Protein AF-A0A066RL68-F1 (afdb_monomer)

Mean predicted aligned error: 6.9 Å

Nearest PDB structures (foldseek):
  4j7k-assembly1_B  TM=8.783E-01  e=1.419E-01  Bacillus anthracis str. Sterne
  4lws-assembly3_A  TM=8.252E-01  e=1.241E-01  Thermomonospora curvata DSM 43183
  4j11-assembly1_B  TM=8.770E-01  e=1.737E-01  Bacillus anthracis str. Sterne
  3fav-assembly2_C  TM=6.096E-01  e=4.763E-01  Mycobacterium tuberculosis H37Rv
  5ul1-assembly1_B  TM=4.213E-01  e=4.690E+00  Homo sapiens

Secondary structure (DSSP, 8-state):
--HHHHHHHHHHHHHHHHHHHHHHHHHHHHHHHHHHHHHH--SHHHHHHHHHHHHHHHHHHHHHHHHHHHHHHHHHHHHHHHHHHHHT--

Structure (mmCIF, N/CA/C/O backbone):
data_AF-A0A066RL68-F1
#
_entry.id   AF-A0A066RL68-F1
#
loop_
_atom_site.group_PDB
_atom_site.id
_atom_site.type_symbol
_atom_site.label_atom_id
_atom_site.label_alt_id
_atom_site.label_comp_id
_atom_site.label_asym_id
_atom_site.label_entity_id
_atom_site.label_seq_id
_atom_site.pdbx_PDB_ins_code
_atom_site.Cartn_x
_atom_site.Cartn_y
_atom_site.Cartn_z
_atom_site.occupancy
_atom_site.B_iso_or_equiv
_atom_site.auth_seq_id
_atom_site.auth_comp_id
_atom_site.auth_asym_id
_atom_site.auth_atom_id
_atom_site.pdbx_PDB_model_num
ATOM 1 N N . MET A 1 1 ? 18.768 2.769 -24.762 1.00 66.88 1 MET A N 1
ATOM 2 C CA . MET A 1 1 ? 18.813 2.968 -23.297 1.00 66.88 1 MET A CA 1
ATOM 3 C C . MET A 1 1 ? 20.148 2.414 -22.817 1.00 66.88 1 MET A C 1
ATOM 5 O O . MET A 1 1 ? 20.534 1.373 -23.329 1.00 66.88 1 MET A O 1
ATOM 9 N N . ASN A 1 2 ? 20.908 3.117 -21.974 1.00 77.00 2 ASN A N 1
ATOM 10 C CA . ASN A 1 2 ? 22.229 2.634 -21.532 1.00 77.00 2 ASN A CA 1
ATOM 11 C C . ASN A 1 2 ? 22.124 1.788 -20.244 1.00 77.00 2 ASN A C 1
ATOM 13 O O . ASN A 1 2 ? 21.114 1.841 -19.544 1.00 77.00 2 ASN A O 1
ATOM 17 N N . ASN A 1 3 ? 23.173 1.029 -19.908 1.00 76.44 3 ASN A N 1
ATOM 18 C CA . ASN A 1 3 ? 23.179 0.139 -18.733 1.00 76.44 3 ASN A CA 1
ATOM 19 C C . ASN A 1 3 ? 22.870 0.863 -17.410 1.00 76.44 3 ASN A C 1
ATOM 21 O O . ASN A 1 3 ? 22.259 0.287 -16.514 1.00 76.44 3 ASN A O 1
ATOM 25 N N . HIS A 1 4 ? 23.238 2.141 -17.285 1.00 78.12 4 HIS A N 1
ATOM 26 C CA . HIS A 1 4 ? 22.924 2.934 -16.095 1.00 78.12 4 HIS A CA 1
ATOM 27 C C . HIS A 1 4 ? 21.419 3.192 -15.935 1.00 78.12 4 HIS A C 1
ATOM 29 O O . HIS A 1 4 ? 20.919 3.178 -14.813 1.00 78.12 4 HIS A O 1
ATOM 35 N N . GLN A 1 5 ? 20.692 3.391 -17.038 1.00 79.62 5 GLN A N 1
ATOM 36 C CA . GLN A 1 5 ? 19.237 3.569 -17.025 1.00 79.62 5 GLN A CA 1
ATOM 37 C C . GLN A 1 5 ? 18.506 2.272 -16.646 1.00 79.62 5 G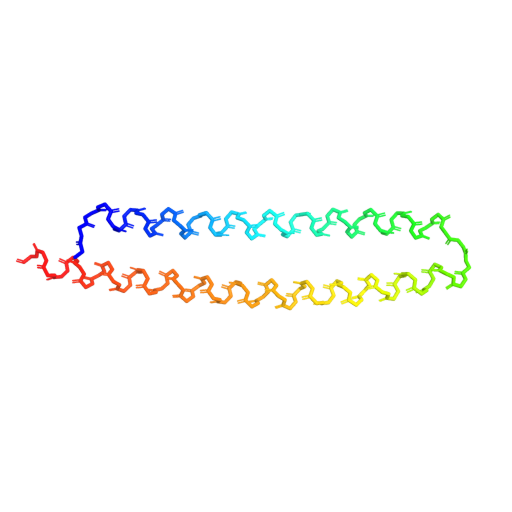LN A C 1
ATOM 39 O O . GLN A 1 5 ? 17.561 2.327 -15.864 1.00 79.62 5 GLN A O 1
ATOM 44 N N . PHE A 1 6 ? 18.970 1.110 -17.122 1.00 82.44 6 PHE A N 1
ATOM 45 C CA . PHE A 1 6 ? 18.409 -0.187 -16.718 1.00 82.44 6 PHE A CA 1
ATOM 46 C C . PHE A 1 6 ? 18.611 -0.472 -15.228 1.00 82.44 6 PHE A C 1
ATOM 48 O O . PHE A 1 6 ? 17.649 -0.774 -14.525 1.00 82.44 6 PHE A O 1
ATOM 55 N N . ASN A 1 7 ? 19.827 -0.272 -14.717 1.00 82.56 7 ASN A N 1
ATOM 56 C CA . ASN A 1 7 ? 20.114 -0.470 -13.294 1.00 82.56 7 ASN A CA 1
ATOM 57 C C . ASN A 1 7 ? 19.297 0.473 -12.392 1.00 82.56 7 ASN A C 1
ATOM 59 O O . ASN A 1 7 ? 18.909 0.096 -11.284 1.00 82.56 7 ASN A O 1
ATOM 63 N N . ALA A 1 8 ? 19.022 1.701 -12.847 1.00 84.25 8 ALA A N 1
ATOM 64 C CA . ALA A 1 8 ? 18.175 2.639 -12.114 1.00 84.25 8 ALA A CA 1
ATOM 65 C C . ALA A 1 8 ? 16.719 2.148 -12.017 1.00 84.25 8 ALA A C 1
ATOM 67 O O . ALA A 1 8 ? 16.118 2.254 -10.948 1.00 84.25 8 ALA A O 1
ATOM 68 N N . LEU A 1 9 ? 16.175 1.574 -13.096 1.00 84.81 9 LEU A N 1
ATOM 69 C CA . LEU A 1 9 ? 14.829 0.994 -13.116 1.00 84.81 9 LEU A CA 1
ATOM 70 C C . LEU A 1 9 ? 14.722 -0.238 -12.206 1.00 84.81 9 LEU A C 1
ATOM 72 O O . LEU A 1 9 ? 13.805 -0.303 -11.392 1.00 84.81 9 LEU A O 1
ATOM 76 N N . GLU A 1 10 ? 15.692 -1.156 -12.258 1.00 84.06 10 GLU A N 1
ATOM 77 C CA . GLU A 1 10 ? 15.735 -2.325 -11.360 1.00 84.06 10 GLU A CA 1
ATOM 78 C C . GLU A 1 10 ? 15.834 -1.903 -9.880 1.00 84.06 10 GLU A C 1
ATOM 80 O O . GLU A 1 10 ? 15.166 -2.457 -9.007 1.00 84.06 10 GLU A O 1
ATOM 85 N N . THR A 1 11 ? 16.619 -0.863 -9.581 1.00 87.31 11 THR A N 1
ATOM 86 C CA . THR A 1 11 ? 16.729 -0.324 -8.216 1.00 87.31 11 THR A CA 1
ATOM 87 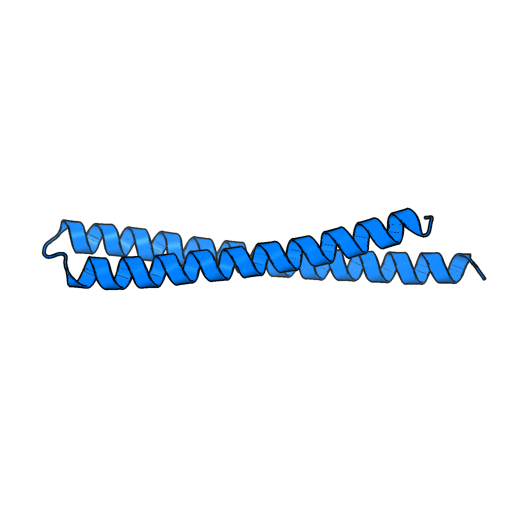C C . THR A 1 11 ? 15.410 0.284 -7.730 1.00 87.31 11 THR A C 1
ATOM 89 O O . THR A 1 11 ? 15.052 0.127 -6.559 1.00 87.31 11 THR A O 1
ATOM 92 N N . LEU A 1 12 ? 14.688 0.991 -8.605 1.00 85.06 12 LEU A N 1
ATOM 93 C CA . LEU A 1 12 ? 13.379 1.562 -8.284 1.00 85.06 12 LEU A CA 1
ATOM 94 C C . LEU A 1 12 ? 12.340 0.467 -8.026 1.00 85.06 12 LEU A C 1
ATOM 96 O O . LEU A 1 12 ? 11.628 0.555 -7.026 1.00 85.06 12 LEU A O 1
ATOM 100 N N . ASP A 1 13 ? 12.312 -0.575 -8.857 1.00 85.88 13 ASP A N 1
ATOM 101 C CA . ASP A 1 13 ? 11.425 -1.732 -8.700 1.00 85.88 13 ASP A CA 1
ATOM 102 C C . ASP A 1 13 ? 11.651 -2.438 -7.351 1.00 85.88 13 ASP A C 1
ATOM 104 O O . ASP A 1 13 ? 10.723 -2.620 -6.558 1.00 85.88 13 ASP A O 1
ATOM 108 N N . LEU A 1 14 ? 12.912 -2.722 -7.010 1.00 88.69 14 LEU A N 1
ATOM 109 C CA . LEU A 1 14 ? 13.279 -3.310 -5.717 1.00 88.69 14 LEU A CA 1
ATOM 110 C C . LEU A 1 14 ? 12.896 -2.417 -4.529 1.00 88.69 14 LEU A C 1
ATOM 112 O O . LEU A 1 14 ? 12.453 -2.909 -3.485 1.00 88.69 14 LEU A O 1
ATOM 116 N N . ARG A 1 15 ? 13.079 -1.097 -4.658 1.00 89.06 15 ARG A N 1
ATOM 117 C CA . ARG A 1 15 ? 12.711 -0.142 -3.607 1.00 89.06 15 ARG A CA 1
ATOM 118 C C . ARG A 1 15 ? 11.196 -0.093 -3.415 1.00 89.06 15 ARG A C 1
ATOM 120 O O . ARG A 1 15 ? 10.763 -0.054 -2.267 1.00 89.06 15 ARG A O 1
ATOM 127 N N . ALA A 1 16 ? 10.411 -0.134 -4.490 1.00 84.69 16 ALA A N 1
ATOM 128 C CA . ALA A 1 16 ? 8.953 -0.174 -4.416 1.00 84.69 16 ALA A CA 1
ATOM 129 C C . ALA A 1 16 ? 8.465 -1.430 -3.670 1.00 84.69 16 ALA A C 1
ATOM 131 O O . ALA A 1 16 ? 7.701 -1.308 -2.713 1.00 84.69 16 ALA A O 1
ATOM 132 N N . HIS A 1 17 ? 9.002 -2.610 -4.006 1.00 88.06 17 HIS A N 1
ATOM 133 C CA . HIS A 1 17 ? 8.710 -3.877 -3.313 1.00 88.06 17 HIS A CA 1
ATOM 134 C C . HIS A 1 17 ? 9.032 -3.831 -1.823 1.00 88.06 17 HIS A C 1
ATOM 136 O O . HIS A 1 17 ? 8.258 -4.318 -0.999 1.00 88.06 17 HIS A O 1
ATOM 142 N N . ARG A 1 18 ? 10.152 -3.208 -1.451 1.00 91.00 18 ARG A N 1
ATOM 143 C CA . ARG A 1 18 ? 10.500 -3.031 -0.040 1.00 91.00 18 ARG A CA 1
ATOM 144 C C . ARG A 1 18 ? 9.536 -2.087 0.677 1.00 91.00 18 ARG A C 1
ATOM 146 O O . ARG A 1 18 ? 9.117 -2.390 1.787 1.00 91.00 18 ARG A O 1
ATOM 153 N N . SER A 1 19 ? 9.197 -0.956 0.062 1.00 87.94 19 SER A N 1
ATOM 154 C CA . SER A 1 19 ? 8.274 0.017 0.654 1.00 87.94 19 SER A CA 1
ATOM 155 C C . SER A 1 19 ? 6.886 -0.576 0.887 1.00 87.94 19 SER A C 1
ATOM 157 O O . SER A 1 19 ? 6.304 -0.329 1.938 1.00 87.94 19 SER A O 1
ATOM 159 N N . LEU A 1 20 ? 6.388 -1.390 -0.048 1.00 87.25 20 LEU A N 1
ATOM 160 C CA . LEU A 1 20 ? 5.104 -2.073 0.090 1.00 87.25 20 LEU A CA 1
ATOM 161 C C . LEU A 1 20 ? 5.100 -3.042 1.283 1.00 87.25 20 LEU A C 1
ATOM 163 O O . LEU A 1 20 ? 4.229 -2.947 2.141 1.00 87.25 20 LEU A O 1
ATOM 167 N N . LYS A 1 21 ? 6.132 -3.886 1.411 1.00 89.25 21 LYS A N 1
ATOM 168 C CA . LYS A 1 21 ? 6.275 -4.790 2.566 1.00 89.25 21 LYS A CA 1
ATOM 169 C C . LYS A 1 21 ? 6.369 -4.051 3.901 1.00 89.25 21 LYS A C 1
ATOM 171 O O . LYS A 1 21 ? 5.837 -4.506 4.907 1.00 89.25 21 LYS A O 1
ATOM 176 N N . ASN A 1 22 ? 7.045 -2.904 3.924 1.00 89.00 22 ASN A N 1
ATOM 177 C CA . ASN A 1 22 ? 7.108 -2.078 5.129 1.00 89.00 22 ASN A CA 1
ATOM 178 C C . ASN A 1 22 ? 5.726 -1.510 5.496 1.00 89.00 22 ASN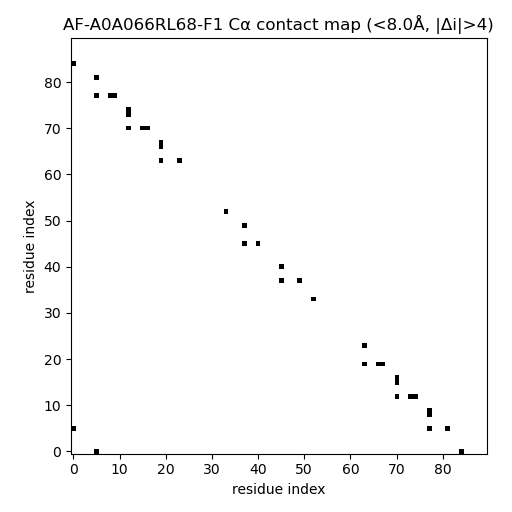 A C 1
ATOM 180 O O . ASN A 1 22 ? 5.409 -1.405 6.678 1.00 89.00 22 ASN A O 1
ATOM 184 N N . LEU A 1 23 ? 4.913 -1.144 4.499 1.00 87.50 23 LEU A N 1
ATOM 185 C CA . LEU A 1 23 ? 3.548 -0.660 4.712 1.00 87.50 23 LEU A CA 1
ATOM 186 C C . LEU A 1 23 ? 2.639 -1.773 5.251 1.00 87.50 23 LEU A C 1
ATOM 188 O O . LEU A 1 23 ? 1.925 -1.541 6.223 1.00 87.50 23 LEU A O 1
ATOM 192 N N . GLU A 1 24 ? 2.720 -2.975 4.673 1.00 88.06 24 GLU A N 1
ATOM 193 C CA . GLU A 1 24 ? 2.042 -4.184 5.166 1.00 88.06 24 GLU A CA 1
ATOM 194 C C . GLU A 1 24 ? 2.342 -4.436 6.644 1.00 88.06 24 GLU A C 1
ATOM 196 O O . GLU A 1 24 ? 1.432 -4.629 7.453 1.00 88.06 24 GLU A O 1
ATOM 201 N N . GLN A 1 25 ? 3.625 -4.391 7.008 1.00 89.94 25 GLN A N 1
ATOM 202 C CA . GLN A 1 25 ? 4.056 -4.613 8.381 1.00 89.94 25 GLN A CA 1
ATOM 203 C C . GLN A 1 25 ? 3.529 -3.526 9.328 1.00 89.94 25 GLN A C 1
ATOM 205 O O . GLN A 1 25 ? 2.956 -3.852 10.365 1.00 89.94 25 GLN A O 1
ATOM 210 N N . ALA A 1 26 ? 3.678 -2.246 8.971 1.00 87.75 26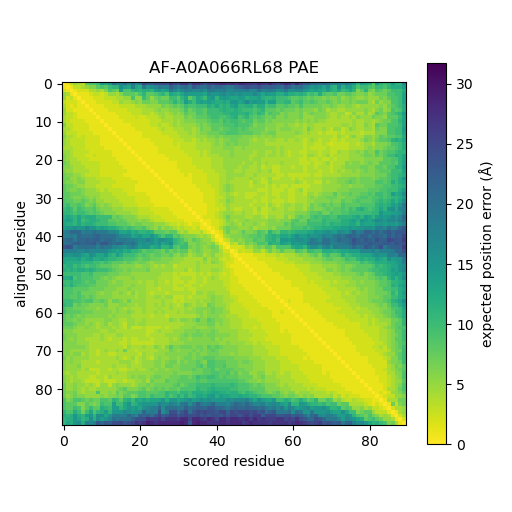 ALA A N 1
ATOM 211 C CA . ALA A 1 26 ? 3.204 -1.138 9.801 1.00 87.75 26 ALA A CA 1
ATOM 212 C C . ALA A 1 26 ? 1.683 -1.196 10.025 1.00 87.75 26 ALA A C 1
ATOM 214 O O . ALA A 1 26 ? 1.193 -0.929 11.122 1.00 87.75 26 ALA A O 1
ATOM 215 N N . TYR A 1 27 ? 0.933 -1.581 8.993 1.00 88.12 27 TYR A N 1
ATOM 216 C CA . TYR A 1 27 ? -0.508 -1.762 9.085 1.00 88.12 27 TYR A CA 1
ATOM 217 C C . TYR A 1 27 ? -0.890 -2.954 9.983 1.00 88.12 27 TYR A C 1
ATOM 219 O O . TYR A 1 27 ? -1.790 -2.837 10.817 1.00 88.12 27 TYR A O 1
ATOM 227 N N . HIS A 1 28 ? -0.171 -4.075 9.884 1.00 88.00 28 HIS A N 1
ATOM 228 C CA . HIS A 1 28 ? -0.369 -5.224 10.767 1.00 88.00 28 HIS A CA 1
ATOM 229 C C . HIS A 1 28 ? -0.095 -4.886 12.243 1.00 88.00 28 HIS A C 1
ATOM 231 O O . HIS A 1 28 ? -0.891 -5.231 13.117 1.00 88.00 28 HIS A O 1
ATOM 237 N N . GLU A 1 29 ? 0.994 -4.166 12.524 1.00 90.62 29 GLU A N 1
ATOM 238 C CA . GLU A 1 29 ? 1.336 -3.700 13.874 1.00 90.62 29 GLU A CA 1
ATOM 239 C C . GLU A 1 29 ? 0.255 -2.769 14.441 1.00 90.62 29 GLU A C 1
ATOM 241 O O . GLU A 1 29 ? -0.157 -2.922 15.594 1.00 90.62 29 GLU A O 1
ATOM 246 N N . LEU A 1 30 ? -0.268 -1.857 13.615 1.00 88.75 30 LEU A N 1
ATOM 247 C CA . LEU A 1 30 ? -1.377 -0.981 13.987 1.00 88.75 30 LEU A CA 1
ATOM 248 C C . LEU A 1 30 ? -2.649 -1.778 14.318 1.00 88.75 30 LEU A C 1
ATOM 250 O O . LEU A 1 30 ? -3.319 -1.473 15.303 1.00 88.75 30 LEU A O 1
ATOM 254 N N . HIS A 1 31 ? -2.968 -2.814 13.538 1.00 87.75 31 HIS A N 1
ATOM 255 C CA . HIS A 1 31 ? -4.111 -3.690 13.804 1.00 87.75 31 HIS A CA 1
ATOM 256 C C . HIS A 1 31 ? -3.972 -4.433 15.136 1.00 87.75 31 HIS A C 1
ATOM 258 O O . HIS A 1 31 ? -4.935 -4.514 15.899 1.00 87.75 31 HIS A O 1
ATOM 264 N N . ILE A 1 32 ? -2.788 -4.967 15.446 1.00 88.50 32 ILE A N 1
ATOM 265 C CA . ILE A 1 32 ? -2.536 -5.626 16.737 1.00 88.50 32 ILE A CA 1
ATOM 266 C C . I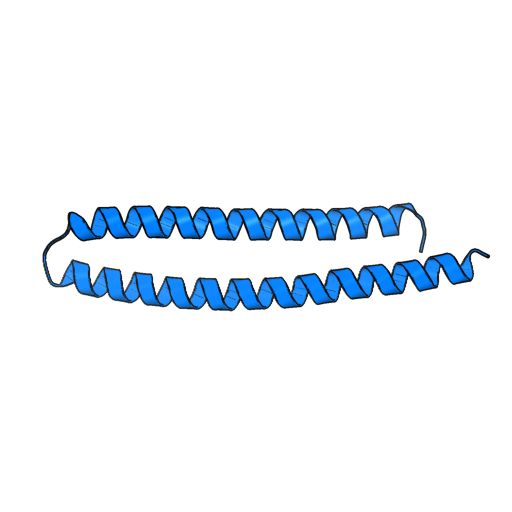LE A 1 32 ? -2.702 -4.629 17.890 1.00 88.50 32 ILE A C 1
ATOM 268 O O . ILE A 1 32 ? -3.377 -4.937 18.873 1.00 88.50 32 ILE A O 1
ATOM 272 N N . ALA A 1 33 ? -2.122 -3.431 17.766 1.00 86.81 33 ALA A N 1
ATOM 273 C CA . ALA A 1 33 ? -2.236 -2.391 18.785 1.00 86.81 33 ALA A CA 1
ATOM 274 C C . ALA A 1 33 ? -3.697 -1.967 19.009 1.00 86.81 33 ALA A C 1
ATOM 276 O O . ALA A 1 33 ? -4.122 -1.811 20.155 1.00 86.81 33 ALA A O 1
ATOM 277 N N . TRP A 1 34 ? -4.476 -1.834 17.930 1.00 86.75 34 TRP A N 1
ATOM 278 C CA . TRP A 1 34 ? -5.905 -1.540 18.002 1.00 86.75 34 TRP A CA 1
ATOM 279 C C . TRP A 1 34 ? -6.689 -2.644 18.717 1.00 86.75 34 TRP A C 1
ATOM 281 O O . TRP A 1 34 ? -7.462 -2.348 19.626 1.00 86.75 34 TRP A O 1
ATOM 291 N N . ALA A 1 35 ? -6.459 -3.912 18.362 1.00 84.25 35 ALA A N 1
ATOM 292 C CA . ALA A 1 35 ? -7.130 -5.045 18.996 1.00 84.25 35 ALA A CA 1
ATOM 293 C C . ALA A 1 35 ? -6.879 -5.085 20.514 1.00 84.25 35 ALA A C 1
ATOM 295 O O . ALA A 1 35 ? -7.826 -5.224 21.286 1.00 84.25 35 ALA A O 1
ATOM 296 N N . GLY A 1 36 ? -5.630 -4.871 20.944 1.00 84.56 36 GLY A N 1
ATOM 297 C CA . GLY A 1 36 ? -5.290 -4.797 22.368 1.00 84.56 36 GLY A CA 1
ATOM 298 C C . GLY A 1 36 ? -5.913 -3.591 23.082 1.00 84.56 36 GLY A C 1
ATOM 299 O O . GLY A 1 36 ? -6.365 -3.710 24.219 1.00 84.56 36 GLY A O 1
ATOM 300 N N . LEU A 1 37 ? -5.993 -2.428 22.423 1.00 81.94 37 LEU A N 1
ATOM 301 C CA . LEU A 1 37 ? -6.658 -1.247 22.983 1.00 81.94 37 LEU A CA 1
ATOM 302 C C . LEU A 1 37 ? -8.168 -1.466 23.132 1.00 81.94 37 LEU A C 1
ATOM 304 O O . LEU A 1 37 ? -8.741 -1.090 24.154 1.00 81.94 37 LEU A O 1
ATOM 308 N N . LYS A 1 38 ? -8.806 -2.098 22.143 1.00 80.69 38 LYS A N 1
ATOM 309 C CA . LYS A 1 38 ? -10.238 -2.405 22.161 1.00 80.69 38 LYS A CA 1
ATOM 310 C C . LYS A 1 38 ? -10.619 -3.290 23.348 1.00 80.69 38 LYS A C 1
ATOM 312 O O . LYS A 1 38 ? -11.621 -3.012 23.991 1.00 80.69 38 LYS A O 1
ATOM 317 N N . GLU A 1 39 ? -9.810 -4.297 23.681 1.00 78.62 39 GLU A N 1
ATOM 318 C CA . GLU A 1 39 ? -10.036 -5.148 24.865 1.00 78.62 39 GLU A CA 1
ATOM 319 C C . GLU A 1 39 ? -10.016 -4.361 26.187 1.00 78.62 39 GLU A C 1
ATOM 321 O O . GLU A 1 39 ? -10.619 -4.787 27.168 1.00 78.62 39 GLU A O 1
ATOM 326 N N . SER A 1 40 ? -9.343 -3.206 26.215 1.00 77.06 40 SER A N 1
ATOM 327 C CA . SER A 1 40 ? -9.254 -2.330 27.392 1.00 77.06 40 SER A CA 1
ATOM 328 C C . SER A 1 40 ? -10.337 -1.244 27.462 1.00 77.06 40 SER A C 1
ATOM 330 O O . SER A 1 40 ? -10.443 -0.553 28.476 1.00 77.06 40 SER A O 1
ATOM 332 N N . TYR A 1 41 ? -11.118 -1.067 26.394 1.00 78.62 41 TYR A N 1
ATOM 333 C CA . TYR A 1 41 ? -12.110 -0.003 26.249 1.00 78.62 41 TYR A CA 1
ATOM 334 C C . TYR A 1 41 ? -13.538 -0.553 26.372 1.00 78.62 41 TYR A C 1
ATOM 336 O O . TYR A 1 41 ? -13.925 -1.469 25.652 1.00 78.62 41 TYR A O 1
ATOM 344 N N . GLU A 1 42 ? -14.357 0.058 27.230 1.00 76.38 42 GLU A N 1
ATOM 345 C CA . GLU A 1 42 ? -15.784 -0.263 27.361 1.00 76.38 42 GLU A CA 1
ATOM 346 C C . GLU A 1 42 ? -16.668 0.911 26.910 1.00 76.38 42 GLU A C 1
ATOM 348 O O . GLU A 1 42 ? -16.375 2.079 27.178 1.00 76.38 42 GLU A O 1
ATOM 353 N N . GLY A 1 43 ? -17.789 0.593 26.257 1.00 78.75 43 GLY A N 1
ATOM 354 C CA . GLY A 1 43 ? -18.853 1.544 25.929 1.00 78.75 43 GLY A CA 1
ATOM 355 C C . GLY A 1 43 ? -18.956 1.934 24.453 1.00 78.75 43 GLY A C 1
ATOM 356 O O . GLY A 1 43 ? -18.202 1.492 23.592 1.00 78.75 43 GLY A O 1
ATOM 357 N N . GLN A 1 44 ? -19.928 2.798 24.163 1.00 73.38 44 GLN A N 1
ATOM 358 C CA . GLN A 1 44 ? -20.388 3.119 22.805 1.00 73.38 44 GLN A CA 1
ATOM 359 C C . GLN A 1 44 ? -19.306 3.772 21.918 1.00 73.38 44 GLN A C 1
ATOM 361 O O . GLN A 1 44 ? -19.260 3.534 20.715 1.00 73.38 44 GLN A O 1
ATOM 366 N N . GLY A 1 45 ? -18.383 4.536 22.515 1.00 77.12 45 GLY A N 1
ATOM 367 C CA . GLY A 1 45 ? -17.242 5.115 21.794 1.00 77.12 45 GLY A CA 1
ATOM 368 C C . GLY A 1 45 ? -16.204 4.080 21.340 1.00 77.12 45 GLY A C 1
ATOM 369 O O . GLY A 1 45 ? -15.501 4.319 20.363 1.00 77.12 45 GLY A O 1
ATOM 370 N N . ALA A 1 46 ? -16.127 2.921 22.005 1.00 79.25 46 ALA A N 1
ATOM 371 C CA . ALA A 1 46 ? -15.237 1.830 21.612 1.00 79.25 46 ALA A CA 1
ATOM 372 C C . ALA A 1 46 ? -15.744 1.122 20.346 1.00 79.25 46 ALA A C 1
ATOM 374 O O . ALA A 1 46 ? -14.959 0.811 19.453 1.00 79.25 46 ALA A O 1
ATOM 375 N N . GLU A 1 47 ? -17.060 0.914 20.246 1.00 83.44 47 GLU A N 1
ATOM 376 C CA . GLU A 1 47 ? -17.704 0.324 19.066 1.00 83.44 47 GLU A CA 1
ATOM 377 C C . GLU A 1 47 ? -17.581 1.236 17.839 1.00 83.44 47 GLU A C 1
ATOM 379 O O . GLU A 1 47 ? -17.257 0.769 16.747 1.00 83.44 47 GLU A O 1
ATOM 384 N N . GLU A 1 48 ? -17.786 2.545 18.014 1.00 84.69 48 GLU A N 1
ATOM 385 C CA . GLU A 1 48 ? -17.661 3.510 16.919 1.00 84.69 48 GLU A CA 1
ATOM 386 C C . GLU A 1 48 ? -16.212 3.624 16.428 1.00 84.69 48 GLU A C 1
ATOM 388 O O . GLU A 1 48 ? -15.963 3.591 15.221 1.00 84.69 48 GLU A O 1
ATOM 393 N N . ALA A 1 49 ? -15.243 3.680 17.344 1.00 83.44 49 ALA A N 1
ATOM 394 C CA . ALA A 1 49 ? -13.830 3.689 16.985 1.00 83.44 49 ALA A CA 1
ATOM 395 C C . ALA A 1 49 ? -13.393 2.377 16.304 1.00 83.44 49 ALA A C 1
ATOM 397 O O . ALA A 1 49 ? -12.622 2.418 15.346 1.00 83.44 49 ALA A O 1
ATO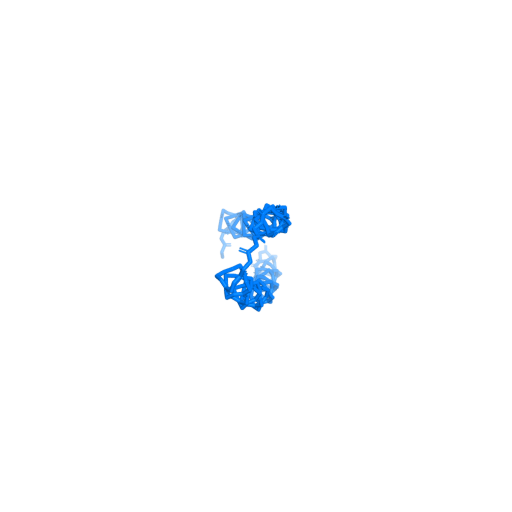M 398 N N . ASP A 1 50 ? -13.937 1.228 16.720 1.00 87.31 50 ASP A N 1
ATOM 399 C CA . ASP A 1 50 ? -13.675 -0.059 16.067 1.00 87.31 50 ASP A CA 1
ATOM 400 C C . ASP A 1 50 ? -14.239 -0.107 14.652 1.00 87.31 50 ASP A C 1
ATOM 402 O O . ASP A 1 50 ? -13.549 -0.525 13.727 1.00 87.31 50 ASP A O 1
ATOM 406 N N . MET A 1 51 ? -15.458 0.392 14.451 1.00 88.88 51 MET A N 1
ATOM 407 C CA . MET A 1 51 ? -16.048 0.496 13.120 1.00 88.88 51 MET A CA 1
ATOM 408 C C . MET A 1 51 ? -15.195 1.378 12.195 1.00 88.88 51 MET A C 1
ATOM 410 O O . MET A 1 51 ? -14.939 0.998 11.051 1.00 88.88 51 MET A O 1
ATOM 414 N N . GLN A 1 52 ? -14.721 2.531 12.680 1.00 88.06 52 GLN A N 1
ATOM 415 C CA . GLN A 1 52 ? -13.830 3.408 11.909 1.00 88.06 52 GLN A CA 1
ATOM 416 C C . GLN A 1 52 ? -12.497 2.725 11.592 1.00 88.06 52 GLN A C 1
ATOM 418 O O . GLN A 1 52 ? -11.987 2.847 10.476 1.00 88.06 52 GLN A O 1
ATOM 423 N N . PHE A 1 53 ? -11.952 1.961 12.541 1.00 88.69 53 PHE A N 1
ATOM 424 C CA . PHE A 1 53 ? -10.740 1.187 12.319 1.00 88.69 53 PHE A CA 1
ATOM 425 C C . PHE A 1 53 ? -10.936 0.106 11.250 1.00 88.69 53 PHE A C 1
ATOM 427 O O . PHE A 1 53 ? -10.115 -0.011 10.345 1.00 88.69 53 PHE A O 1
ATOM 434 N N . GLN A 1 54 ? -12.040 -0.644 11.304 1.00 87.94 54 GLN A N 1
ATOM 435 C CA . GLN A 1 54 ? -12.382 -1.662 10.304 1.00 87.94 54 GLN A CA 1
ATOM 436 C C . GLN A 1 54 ? -12.601 -1.055 8.908 1.00 87.94 54 GLN A C 1
ATOM 438 O O . GLN A 1 54 ? -12.210 -1.644 7.899 1.00 87.94 54 GLN A O 1
ATOM 443 N N . LEU A 1 55 ? -13.173 0.149 8.828 1.00 91.25 55 LEU A N 1
ATOM 444 C CA . LEU A 1 55 ? -13.301 0.874 7.565 1.00 91.25 55 LEU A CA 1
ATOM 445 C C . LEU A 1 55 ? -11.928 1.255 6.995 1.00 91.25 55 LEU A C 1
ATOM 447 O O . LEU A 1 55 ? -11.647 0.985 5.826 1.00 91.25 55 LEU A O 1
ATOM 451 N N . LEU A 1 56 ? -11.062 1.847 7.825 1.00 88.38 56 LEU A N 1
ATOM 452 C CA . LEU A 1 56 ? -9.694 2.194 7.439 1.00 88.38 56 LEU A CA 1
ATOM 453 C C . LEU A 1 56 ? -8.915 0.946 7.006 1.00 88.38 56 LEU A C 1
ATOM 455 O O . LEU A 1 56 ? -8.199 0.970 6.008 1.00 88.38 56 LEU A O 1
ATOM 459 N N . ALA A 1 57 ? -9.093 -0.153 7.734 1.00 87.38 57 ALA A N 1
ATOM 460 C CA . ALA A 1 57 ? -8.509 -1.448 7.443 1.00 87.38 57 ALA A CA 1
ATOM 461 C C . ALA A 1 57 ? -8.864 -1.957 6.040 1.00 87.38 57 ALA A C 1
ATOM 463 O O . ALA A 1 57 ? -7.972 -2.317 5.267 1.00 87.38 57 ALA A O 1
ATOM 464 N N . GLY A 1 58 ? -10.152 -1.920 5.689 1.00 88.44 58 GLY A N 1
ATOM 465 C CA . GLY A 1 58 ? -10.619 -2.276 4.351 1.00 88.44 58 GLY A CA 1
ATOM 466 C C . GLY A 1 58 ? -9.991 -1.401 3.264 1.00 88.44 58 GLY A C 1
ATOM 467 O O . GLY A 1 58 ? -9.441 -1.921 2.296 1.00 88.44 58 GLY A O 1
ATOM 468 N N . GLN A 1 59 ? -9.983 -0.079 3.461 1.00 89.56 59 GLN A N 1
ATOM 469 C CA . GLN A 1 59 ? -9.398 0.867 2.502 1.00 89.56 59 GLN A CA 1
ATOM 470 C C . GLN A 1 59 ? -7.897 0.637 2.286 1.00 89.56 59 GLN A C 1
ATOM 472 O O . GLN A 1 59 ? -7.423 0.658 1.151 1.00 89.56 59 GLN A O 1
ATOM 477 N N . V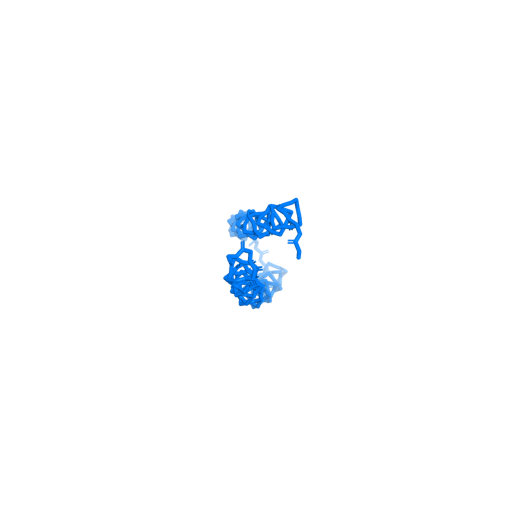AL A 1 60 ? -7.139 0.392 3.360 1.00 87.19 60 VAL A N 1
ATOM 478 C CA . VAL A 1 60 ? -5.701 0.102 3.261 1.00 87.19 60 VAL A CA 1
ATOM 479 C C . VAL A 1 60 ? -5.460 -1.177 2.459 1.00 87.19 60 VAL A C 1
ATOM 481 O O . VAL A 1 60 ? -4.591 -1.179 1.589 1.00 87.19 60 VAL A O 1
ATOM 484 N N . SER A 1 61 ? -6.256 -2.227 2.681 1.00 86.38 61 SER A N 1
ATOM 485 C CA . SER A 1 61 ? -6.149 -3.476 1.919 1.00 86.38 61 SER A CA 1
ATOM 486 C C . SER A 1 61 ? -6.433 -3.275 0.423 1.00 86.38 61 SER A C 1
ATOM 488 O O . SER A 1 61 ? -5.687 -3.771 -0.424 1.00 86.38 61 SER A O 1
ATOM 490 N N . GLU A 1 62 ? -7.454 -2.486 0.072 1.00 90.31 62 GLU A N 1
ATOM 491 C CA . GLU A 1 62 ? -7.770 -2.152 -1.325 1.00 90.31 62 GLU A CA 1
ATOM 492 C C . GLU A 1 62 ? -6.649 -1.354 -2.010 1.00 90.31 62 GLU A C 1
ATOM 494 O O . GLU A 1 62 ? -6.280 -1.634 -3.161 1.00 90.31 62 GLU A O 1
ATOM 499 N N . TYR A 1 63 ? -6.072 -0.374 -1.307 1.00 88.12 63 TYR A N 1
ATOM 500 C CA . TYR A 1 63 ? -4.942 0.398 -1.819 1.00 88.12 63 TYR A CA 1
ATOM 501 C C . TYR A 1 63 ? -3.689 -0.457 -1.978 1.00 88.12 63 TYR A C 1
ATOM 503 O O . TYR A 1 63 ? -3.009 -0.338 -2.998 1.00 88.12 63 TYR A O 1
ATOM 511 N N . GLN A 1 64 ? -3.409 -1.349 -1.027 1.00 86.69 64 GLN A N 1
ATOM 512 C CA . GLN A 1 64 ? -2.279 -2.268 -1.110 1.00 86.69 64 GLN A CA 1
ATOM 513 C C . GLN A 1 64 ? -2.393 -3.175 -2.341 1.00 86.69 64 GLN A C 1
ATOM 515 O O . GLN A 1 64 ? -1.469 -3.224 -3.150 1.00 86.69 64 GLN A O 1
ATOM 520 N N . HIS A 1 65 ? -3.557 -3.791 -2.560 1.00 89.56 65 HIS A N 1
ATOM 521 C CA . HIS A 1 65 ? -3.812 -4.620 -3.745 1.00 89.56 65 HIS A CA 1
ATOM 522 C C . HIS A 1 65 ? -3.653 -3.843 -5.057 1.00 89.56 65 HIS A C 1
ATOM 524 O O . HIS A 1 65 ? -3.144 -4.349 -6.060 1.00 89.56 65 HIS A O 1
ATOM 530 N N . THR A 1 66 ? -4.093 -2.584 -5.073 1.00 91.00 66 THR A N 1
ATOM 531 C CA . THR A 1 66 ? -3.931 -1.711 -6.241 1.00 91.00 66 THR A CA 1
ATOM 532 C C . THR A 1 66 ? -2.454 -1.412 -6.508 1.00 91.00 66 THR A C 1
ATOM 534 O O . THR A 1 66 ? -2.014 -1.489 -7.657 1.00 91.00 66 THR A O 1
ATOM 537 N N . LEU A 1 67 ? -1.675 -1.123 -5.462 1.00 87.62 67 LEU A N 1
ATOM 538 C CA . LEU A 1 67 ? -0.234 -0.887 -5.562 1.00 87.62 67 LEU A CA 1
ATOM 539 C C . LEU A 1 67 ? 0.514 -2.132 -6.047 1.00 87.62 67 LEU A C 1
ATOM 541 O O . LEU A 1 67 ? 1.335 -2.018 -6.954 1.00 87.62 67 LEU A O 1
ATOM 545 N N . GLU A 1 68 ? 0.188 -3.316 -5.525 1.00 88.75 68 GLU A N 1
ATOM 546 C CA . GLU A 1 68 ? 0.762 -4.595 -5.969 1.00 88.75 68 GLU A CA 1
ATOM 547 C C . GLU A 1 68 ? 0.570 -4.815 -7.472 1.00 88.75 68 GLU A C 1
ATOM 549 O O . GLU A 1 68 ? 1.517 -5.145 -8.190 1.00 88.75 68 GLU A O 1
ATOM 554 N N . LYS A 1 69 ? -0.644 -4.574 -7.982 1.00 90.62 69 LYS A N 1
ATOM 555 C CA . LYS A 1 69 ? -0.940 -4.688 -9.417 1.00 90.62 69 LYS A CA 1
ATOM 556 C C . LYS A 1 69 ? -0.124 -3.720 -10.262 1.00 90.62 69 LYS A C 1
ATOM 558 O O . LYS A 1 69 ? 0.420 -4.133 -11.286 1.00 90.62 69 LYS A O 1
ATOM 563 N N . LEU A 1 70 ? -0.052 -2.454 -9.851 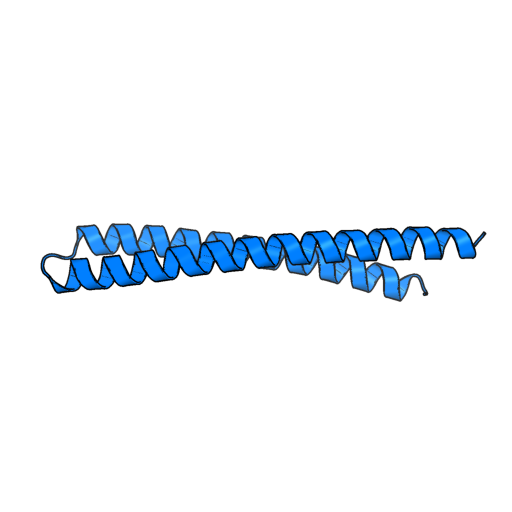1.00 87.75 70 LEU A N 1
ATOM 564 C CA . LEU A 1 70 ? 0.721 -1.437 -10.564 1.00 87.75 70 LEU A CA 1
ATOM 565 C C . LEU A 1 70 ? 2.207 -1.792 -10.577 1.00 87.75 70 LEU A C 1
ATOM 567 O O . LEU A 1 70 ? 2.854 -1.690 -11.613 1.00 87.75 70 LEU A O 1
ATOM 571 N N . MET A 1 71 ? 2.736 -2.279 -9.456 1.00 88.88 71 MET A N 1
ATOM 572 C CA . MET A 1 71 ? 4.130 -2.696 -9.369 1.00 88.88 71 MET A CA 1
ATOM 573 C C . MET A 1 71 ? 4.424 -3.879 -10.283 1.00 88.88 71 MET A C 1
ATOM 575 O O . MET A 1 71 ? 5.361 -3.790 -11.066 1.00 88.88 71 MET A O 1
ATOM 579 N N . MET A 1 72 ? 3.586 -4.922 -10.289 1.00 90.00 72 MET A N 1
ATOM 580 C CA . MET A 1 72 ? 3.741 -6.037 -11.233 1.00 90.00 72 MET A CA 1
ATOM 581 C C . MET A 1 72 ? 3.716 -5.578 -12.699 1.00 90.00 72 MET A C 1
ATOM 583 O O . MET A 1 72 ? 4.467 -6.107 -13.521 1.00 90.00 72 MET A O 1
ATOM 587 N N . GLN A 1 73 ? 2.861 -4.607 -13.042 1.00 89.75 73 GLN A N 1
ATOM 588 C CA . GLN A 1 73 ? 2.836 -4.016 -14.383 1.00 89.75 73 GLN A CA 1
ATOM 589 C C . GLN A 1 73 ? 4.150 -3.294 -14.695 1.00 89.75 73 GLN A C 1
ATOM 591 O O . GLN A 1 73 ? 4.758 -3.573 -15.726 1.00 89.75 73 GLN A O 1
ATOM 596 N N . CYS A 1 74 ? 4.638 -2.447 -13.785 1.00 85.50 74 CYS A N 1
ATOM 597 C CA . CYS A 1 74 ? 5.916 -1.760 -13.950 1.00 85.50 74 CYS A CA 1
ATOM 598 C C . CYS A 1 74 ? 7.090 -2.741 -14.083 1.00 85.50 74 CYS A C 1
ATOM 600 O O . CYS A 1 74 ? 7.913 -2.575 -14.982 1.00 85.50 74 CYS A O 1
ATOM 602 N N . SER A 1 75 ? 7.165 -3.787 -13.252 1.00 88.12 75 SER A N 1
ATOM 603 C CA . SER A 1 75 ? 8.232 -4.794 -13.344 1.00 88.12 75 SER A CA 1
ATOM 604 C C . SER A 1 75 ? 8.219 -5.493 -14.706 1.00 88.12 75 SER A C 1
ATOM 606 O O . SER A 1 75 ? 9.273 -5.723 -15.303 1.00 88.12 75 SER A O 1
ATOM 608 N N . ARG A 1 76 ? 7.025 -5.792 -15.236 1.00 89.56 76 ARG A N 1
ATOM 609 C CA . ARG A 1 76 ? 6.869 -6.379 -16.570 1.00 89.56 76 ARG A CA 1
ATOM 610 C C . ARG A 1 76 ? 7.324 -5.424 -17.673 1.00 89.56 76 ARG A C 1
ATOM 612 O O . ARG A 1 76 ? 8.068 -5.842 -18.554 1.00 89.56 76 ARG A O 1
ATOM 619 N N . GLU A 1 77 ? 6.918 -4.159 -17.625 1.00 87.75 77 GLU A N 1
ATOM 620 C CA . GLU A 1 77 ? 7.343 -3.149 -18.603 1.00 87.75 77 GLU A CA 1
ATOM 621 C C . GLU A 1 77 ? 8.868 -2.959 -18.599 1.00 87.75 77 GLU A C 1
ATOM 623 O O . GLU A 1 77 ? 9.486 -2.870 -19.661 1.00 87.75 77 GLU A O 1
ATOM 628 N N . ILE A 1 78 ? 9.497 -2.966 -17.418 1.00 85.94 78 ILE A N 1
ATOM 629 C CA . ILE A 1 78 ? 10.960 -2.919 -17.278 1.00 85.94 78 ILE A CA 1
ATOM 630 C C . ILE A 1 78 ? 11.609 -4.141 -17.945 1.00 85.94 78 ILE A C 1
ATOM 632 O O . ILE A 1 78 ? 12.584 -3.981 -18.684 1.00 85.94 78 ILE A O 1
ATOM 636 N N . ALA A 1 79 ? 11.064 -5.343 -17.732 1.00 86.50 79 ALA A N 1
ATOM 637 C CA . ALA A 1 79 ? 11.568 -6.567 -18.354 1.00 86.50 79 ALA A CA 1
ATOM 638 C C . ALA A 1 79 ? 11.458 -6.526 -19.890 1.00 86.50 79 ALA A C 1
ATOM 640 O O . ALA A 1 79 ? 12.430 -6.826 -20.582 1.00 86.50 79 ALA A O 1
ATOM 641 N N . GLU A 1 80 ? 10.322 -6.075 -20.430 1.00 87.62 80 GLU A N 1
ATOM 642 C CA . GLU A 1 80 ? 10.117 -5.933 -21.880 1.00 87.62 80 GLU A CA 1
ATOM 643 C C . GLU A 1 80 ? 11.062 -4.886 -22.500 1.00 87.62 80 GLU A C 1
ATOM 645 O O . GLU A 1 80 ? 11.574 -5.070 -23.608 1.00 87.62 80 GLU A O 1
ATOM 650 N N . LEU A 1 81 ? 11.324 -3.779 -21.796 1.00 83.56 81 LEU A N 1
ATOM 651 C CA . LEU A 1 81 ? 12.298 -2.773 -22.232 1.00 83.56 81 LEU A CA 1
ATOM 652 C C . LEU A 1 81 ? 13.725 -3.325 -22.247 1.00 83.56 81 LEU A C 1
ATOM 654 O O . LEU A 1 81 ? 14.511 -2.940 -23.117 1.00 83.56 81 LEU A O 1
ATOM 658 N N . LYS A 1 82 ? 14.062 -4.211 -21.306 1.00 82.12 82 LYS A N 1
ATOM 659 C CA . LYS A 1 82 ? 15.372 -4.864 -21.225 1.00 82.12 82 LYS A CA 1
ATOM 660 C C . LYS A 1 82 ? 15.586 -5.822 -22.386 1.00 82.12 82 LYS A C 1
ATOM 662 O O . LYS A 1 82 ? 16.574 -5.674 -23.096 1.00 82.12 82 LYS A O 1
ATOM 667 N N . GLU A 1 83 ? 14.617 -6.692 -22.653 1.00 84.00 83 GLU A N 1
ATOM 668 C CA . GLU A 1 83 ? 14.662 -7.625 -23.783 1.00 84.00 83 GLU A CA 1
ATOM 669 C C . GLU A 1 83 ? 14.830 -6.886 -25.122 1.00 84.00 83 GLU A C 1
ATOM 671 O O . GLU A 1 83 ? 15.708 -7.214 -25.920 1.00 84.00 83 GLU A O 1
ATOM 676 N N . LYS A 1 84 ? 14.058 -5.812 -25.345 1.00 81.56 84 LYS A N 1
ATOM 677 C CA . LYS A 1 84 ? 14.198 -4.966 -26.545 1.00 81.56 84 LYS A CA 1
ATOM 678 C C . LYS A 1 84 ? 15.546 -4.247 -26.597 1.00 81.56 84 LYS A C 1
ATOM 680 O O . LYS A 1 84 ? 16.121 -4.094 -27.670 1.00 81.56 84 LYS A O 1
ATOM 685 N N . GLY A 1 85 ? 16.052 -3.780 -25.456 1.00 73.38 85 GLY A N 1
ATOM 686 C CA . GLY A 1 85 ? 17.356 -3.127 -25.363 1.00 73.38 85 GLY A CA 1
ATOM 687 C C . GLY A 1 85 ? 18.520 -4.064 -25.690 1.00 73.38 85 GLY A C 1
ATOM 688 O O . GLY A 1 85 ? 19.440 -3.658 -26.396 1.00 73.38 85 GLY A O 1
ATO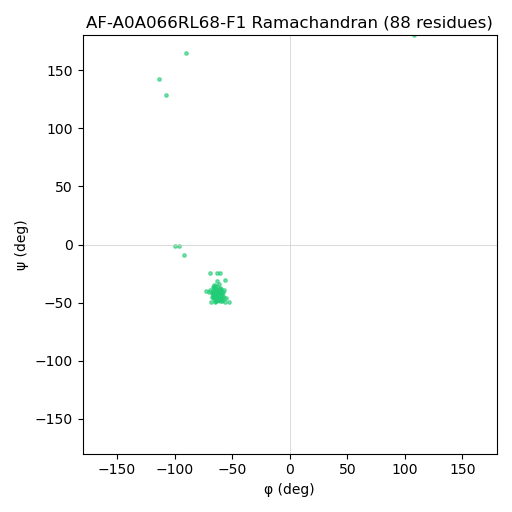M 689 N N . GLU A 1 86 ? 18.456 -5.310 -25.222 1.00 68.19 86 GLU A N 1
ATOM 690 C CA . GLU A 1 86 ? 19.447 -6.359 -25.483 1.00 68.19 86 GLU A CA 1
ATOM 691 C C . GLU A 1 86 ? 19.397 -6.828 -26.947 1.00 68.19 86 GLU A C 1
ATOM 693 O O . GLU A 1 86 ? 20.442 -6.951 -27.587 1.00 68.19 86 GLU A O 1
ATOM 698 N N . ALA A 1 87 ? 18.198 -6.973 -27.525 1.00 67.12 87 ALA A N 1
ATOM 699 C CA . ALA A 1 87 ? 18.011 -7.352 -28.929 1.00 67.12 87 ALA A CA 1
ATOM 700 C C . ALA A 1 87 ? 18.577 -6.331 -29.937 1.00 67.12 87 ALA A C 1
ATOM 702 O O . ALA A 1 87 ? 18.903 -6.696 -31.062 1.00 67.12 87 ALA A O 1
ATOM 703 N N . HIS A 1 88 ? 18.708 -5.058 -29.555 1.00 58.97 88 HIS A N 1
ATOM 704 C CA . HIS A 1 88 ? 19.267 -3.998 -30.407 1.00 58.97 88 HIS A CA 1
ATOM 705 C C . HIS A 1 88 ? 20.762 -3.721 -30.170 1.00 58.97 88 HIS A C 1
ATOM 707 O O . HIS A 1 88 ? 21.327 -2.845 -30.826 1.00 58.97 88 HIS A O 1
ATOM 713 N N . ALA A 1 89 ? 21.399 -4.426 -29.230 1.00 56.16 89 ALA A N 1
ATOM 714 C CA . ALA A 1 89 ? 22.833 -4.328 -28.944 1.00 56.16 89 ALA A CA 1
ATOM 715 C C . ALA A 1 89 ? 23.664 -5.464 -29.582 1.00 56.16 89 ALA A C 1
ATOM 717 O O . ALA A 1 89 ? 24.887 -5.474 -29.426 1.00 56.16 89 ALA A O 1
ATOM 718 N N . THR A 1 90 ? 23.005 -6.395 -30.284 1.00 50.12 90 THR A N 1
ATOM 719 C CA . THR A 1 90 ? 23.606 -7.465 -31.107 1.00 50.12 90 THR A CA 1
ATOM 720 C C . THR A 1 90 ? 23.495 -7.131 -32.587 1.00 50.12 90 THR A C 1
ATOM 722 O O . THR A 1 90 ? 24.424 -7.520 -33.329 1.00 50.12 90 THR A O 1
#

Foldseek 3Di:
DDPVVLVVLVVVLVVLVVVLVVLVVVLVVVVVVLVVVLVVDDDDVSVVVVVVNVVVVVVSVVVSVVSVVVSVVSVVVSVVVVVVVVVVVD

Sequence (90 aa):
MNNHQFNALETLDLRAHRSLKNLEQAYHELHIAWAGLKESYEGQGAEEADMQFQLLAGQVSEYQHTLEKLMMQCSREIAELKEKGEAHAT

Radius of gyration: 20.48 Å; Cα contacts (8 Å, |Δi|>4): 19; chains: 1; bounding box: 44×13×58 Å

Solvent-accessible surface area (backbone atoms only — not comparable to full-atom values): 5039 Å² total; per-residue (Å²): 130,57,74,69,59,54,54,51,51,55,51,50,52,55,49,51,58,51,52,51,54,52,49,55,49,54,52,51,53,50,51,53,54,49,55,58,50,51,79,75,48,82,60,73,69,44,56,53,52,48,52,53,47,53,52,51,50,52,53,51,53,54,52,49,56,52,49,53,52,52,47,55,49,50,54,48,52,53,50,55,52,47,54,56,49,55,68,73,75,112

pLDDT: mean 83.94, std 7.56, range [50.12, 91.25]

Organism: NCBI:txid1654360